Protein 9FIC (pdb70)

GO terms:
  GO:0006508 proteolysis (P, TAS)
  GO:0007267 cell-cell signaling (P, TAS)
  GO:0034774 secretory granule lumen (C, TAS)
  GO:0005576 extracellular region (C, IDA)

Sequence (79 aa):
GGKRRQQFVNEWAAEIPGGPPEAASSAIAEEELGYDLLGQIGSLENHYLFKHKNHPARSAASAFHITKKRLSSDDDRVIWAEQQYEK

B-factor: mean 18.81, std 7.99, range [8.72, 50.35]

Secondary structure (DSSP, 8-state):
---PEEEEEEEE-TT-HHHHHHHHHHHTEEEEEE-SSSTTEEEEEESSS-SEES---HHHHHHHHTSTT-SEEEEEEP-

Foldseek 3Di:
DDWWFAQKKKFAQPVDDVVVCVLCVVLAWDWPADDDDDGRITMTGHNDDHGTGNDDPVVSQCVSCVPPRTVHMDTGIDD

Solvent-accessible surface area: 4776 Å² total; per-residue (Å²): 136,195,143,65,28,28,9,35,0,3,0,44,0,69,63,6,79,132,20,0,59,46,0,4,139,116,44,21,7,74,61,89,24,118,61,59,121,68,132,31,25,6,30,0,66,30,119,130,33,77,64,90,28,80,55,67,3,148,104,24,26,125,69,1,44,82,28,141,85,4,110,97,15,79,18,45,120,44,133

Radius of gyration: 11.78 Å; Cα contacts (8 Å, |Δi|>4): 152; chains: 1; bounding box: 18×32×29 Å

Structure (mmCIF, N/CA/C/O backbone):
data_9FIC
#
_entry.id   9FIC
#
_cell.length_a   60.010
_cell.length_b   60.010
_cell.length_c   40.530
_cell.angle_alpha   90.000
_cell.angle_beta   90.000
_cell.angle_gamma   120.000
#
_symmetry.space_group_name_H-M   'P 61'
#
loop_
_entity.id
_entity.type
_entity.pdbx_description
1 polymer 'Neuroendocrine convertase 1'
2 non-polymer 'SODIUM ION'
3 water water
#
loop_
_atom_site.group_PDB
_atom_site.id
_atom_site.type_symbol
_atom_site.label_atom_id
_atom_site.label_alt_id
_atom_site.label_comp_id
_atom_site.label_asym_id
_atom_site.label_entity_id
_atom_site.label_seq_id
_atom_site.pdbx_PDB_ins_code
_atom_site.Cartn_x
_atom_site.Cartn_y
_atom_site.Cartn_z
_atom_site.occupancy
_atom_site.B_iso_or_equiv
_atom_site.auth_seq_id
_atom_site.auth_comp_id
_atom_site.auth_asym_id
_atom_site.auth_atom_id
_atom_site.pdbx_PDB_model_num
ATOM 1 N N A GLY A 1 1 ? 20.84567 -3.32844 17.25428 0.309 36.75804 27 GLY A N 1
ATOM 2 N N B GLY A 1 1 ? 19.75955 -1.29210 18.45908 0.691 39.94149 27 GLY A N 1
ATOM 3 C CA A GLY A 1 1 ? 20.25383 -2.00523 17.31051 0.309 35.09659 27 GLY A CA 1
ATOM 4 C CA B GLY A 1 1 ? 20.30964 -2.00858 17.32249 0.691 36.16052 27 GLY A CA 1
ATOM 5 C C A GLY A 1 1 ? 20.81554 -1.05735 16.27106 0.309 34.78755 27 GLY A C 1
ATOM 6 C C B GLY A 1 1 ? 20.86444 -1.06860 16.27431 0.691 36.38322 27 GLY A C 1
ATOM 7 O O A GLY A 1 1 ? 21.21008 0.06384 16.59420 0.309 36.60325 27 GLY A O 1
ATOM 8 O O B GLY A 1 1 ? 21.30604 0.03548 16.59470 0.691 38.67870 27 GLY A O 1
ATOM 13 N N . LYS A 1 2 ? 20.84822 -1.49940 15.01874 1.000 29.83219 28 LYS A N 1
ATOM 14 C CA . LYS A 1 2 ? 21.32045 -0.66466 13.92699 1.000 27.95831 28 LYS A CA 1
ATOM 15 C C . LYS A 1 2 ? 20.14788 -0.03392 13.18942 1.000 22.22901 28 LYS A C 1
ATOM 16 O O . LYS A 1 2 ? 19.01520 -0.52611 13.21431 1.000 26.45776 28 LYS A O 1
ATOM 35 N N A ARG A 1 3 ? 20.43634 1.08492 12.54296 0.505 17.67718 29 ARG A N 1
ATOM 36 N N B ARG A 1 3 ? 20.43242 1.07665 12.52868 0.495 18.19986 29 ARG A N 1
ATOM 37 C CA A ARG A 1 3 ? 19.42897 1.88885 11.87719 0.505 16.68021 29 ARG A CA 1
ATOM 38 C CA B ARG A 1 3 ? 19.41037 1.85787 11.85760 0.495 17.08005 29 ARG A CA 1
ATOM 39 C C A ARG A 1 3 ? 19.60619 1.80493 10.37117 0.505 14.70011 29 ARG A C 1
ATOM 40 C C B ARG A 1 3 ? 19.58535 1.78468 10.34963 0.495 13.58074 29 ARG A C 1
ATOM 41 O O A ARG A 1 3 ? 20.73126 1.76563 9.85948 0.505 16.47001 29 ARG A O 1
ATOM 42 O O B ARG A 1 3 ? 20.70936 1.77448 9.83419 0.495 15.35732 29 ARG A O 1
ATOM 83 N N A GLN A 1 4 ? 18.48492 1.76847 9.67474 0.505 12.98255 30 GLN A N 1
ATOM 84 N N B GLN A 1 4 ? 18.46048 1.72331 9.65613 0.495 12.56880 30 GLN A N 1
ATOM 85 C CA A GLN A 1 4 ? 18.47257 1.81283 8.22797 0.505 11.93579 30 GLN A CA 1
ATOM 86 C CA B GLN A 1 4 ? 18.42953 1.79858 8.21054 0.495 11.34608 30 G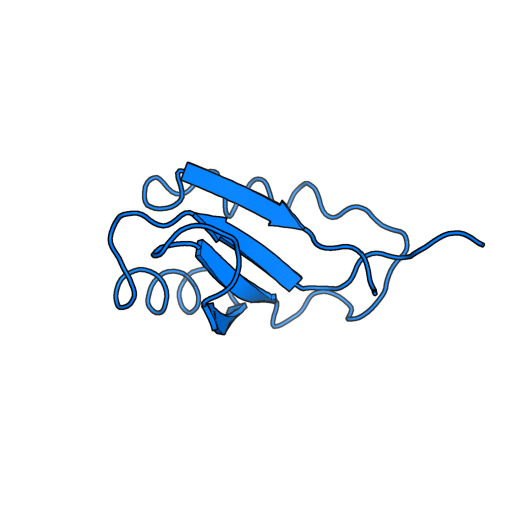LN A CA 1
ATOM 87 C C A GLN A 1 4 ? 18.33119 3.25556 7.75193 0.505 10.48155 30 GLN A C 1
ATOM 88 C C B GLN A 1 4 ? 18.39025 3.25684 7.76454 0.495 9.85638 30 GLN A C 1
ATOM 89 O O A GLN A 1 4 ? 17.96752 4.16322 8.50796 0.505 10.84826 30 GLN A O 1
ATOM 90 O O B GLN A 1 4 ? 18.15779 4.17713 8.55350 0.495 12.48926 30 GLN A O 1
ATOM 117 N N . PHE A 1 5 ? 18.62317 3.45690 6.47415 1.000 10.46951 31 PHE A N 1
ATOM 118 C CA . PHE A 1 5 ? 18.48001 4.75173 5.84168 1.000 9.90235 31 PHE A CA 1
ATOM 119 C C . PHE A 1 5 ? 17.06294 4.88674 5.32277 1.000 10.92947 31 PHE A C 1
ATOM 120 O O . PHE A 1 5 ? 16.44081 3.90685 4.90997 1.000 11.53464 31 PHE A O 1
ATOM 137 N N . VAL A 1 6 ? 16.56279 6.11204 5.33564 1.000 10.79878 32 VAL A N 1
ATOM 138 C CA . VAL A 1 6 ? 15.30902 6.42690 4.69564 1.000 11.25400 32 VAL A CA 1
ATOM 139 C C . VAL A 1 6 ? 15.58017 7.14055 3.37753 1.000 10.30631 32 VAL A C 1
ATOM 140 O O . VAL A 1 6 ? 16.68574 7.61763 3.11185 1.000 10.73250 32 VAL A O 1
ATOM 153 N N . ASN A 1 7 ? 14.54312 7.23314 2.54146 1.000 10.13783 33 ASN A N 1
ATOM 154 C CA . ASN A 1 7 ? 14.64779 7.91623 1.25143 1.000 10.42123 33 ASN A CA 1
ATOM 155 C C . ASN A 1 7 ? 14.48497 9.41886 1.37858 1.000 10.81511 33 ASN A C 1
ATOM 156 O O . ASN A 1 7 ? 13.81950 10.05743 0.56044 1.000 11.04525 33 ASN A O 1
ATOM 167 N N . GLU A 1 8 ? 15.11257 10.00337 2.38746 1.000 10.52347 34 GLU A N 1
ATOM 168 C CA . GLU A 1 8 ? 15.03429 11.43316 2.63191 1.000 9.94921 34 GLU A CA 1
ATOM 169 C C . GLU A 1 8 ? 16.43776 12.00479 2.70479 1.000 10.16818 34 GLU A C 1
ATOM 170 O O . GLU A 1 8 ? 17.35747 11.36791 3.23647 1.000 9.80079 34 GLU A O 1
ATOM 182 N N . TRP A 1 9 ? 16.57969 13.20869 2.16247 1.000 9.64728 35 TRP A N 1
ATOM 183 C CA . TRP A 1 9 ? 17.85175 13.90319 2.05168 1.000 9.83835 35 TRP A CA 1
ATOM 184 C C . TRP A 1 9 ? 17.70696 15.30868 2.60905 1.000 9.25191 35 TRP A C 1
ATOM 185 O O . TRP A 1 9 ? 16.76846 16.02583 2.25200 1.000 10.27926 35 TRP A O 1
ATOM 206 N N . ALA A 1 10 ? 18.65798 15.70357 3.44328 1.000 9.06305 36 ALA A N 1
ATOM 207 C CA . ALA A 1 10 ? 18.80987 17.08852 3.85272 1.000 9.55129 36 ALA A CA 1
ATOM 208 C C . ALA A 1 10 ? 19.76567 17.75988 2.87925 1.000 11.38966 36 ALA A C 1
ATOM 209 O O . ALA A 1 10 ? 20.70745 17.13530 2.38337 1.000 12.01962 36 ALA A O 1
ATOM 216 N N . ALA A 1 11 ? 19.52908 19.04195 2.60485 1.000 11.49190 37 ALA A N 1
ATOM 217 C CA . ALA A 1 11 ? 20.39753 19.76541 1.69020 1.000 12.17502 37 ALA A CA 1
ATOM 218 C C . ALA A 1 11 ? 20.40886 21.24003 2.02972 1.000 11.42015 37 ALA A C 1
ATOM 219 O O . ALA A 1 11 ? 19.39313 21.80510 2.43556 1.000 12.37475 37 ALA A O 1
ATOM 226 N N . GLU A 1 12 ? 21.56761 21.85516 1.86312 1.000 11.11785 38 GLU A N 1
ATOM 227 C CA . GLU A 1 12 ? 21.72336 23.28787 2.03759 1.000 11.55061 38 GLU A CA 1
ATOM 228 C C . GLU A 1 12 ? 21.63438 23.92917 0.65961 1.000 11.41619 38 GLU A C 1
ATOM 229 O O . GLU A 1 12 ? 22.42811 23.60603 -0.22989 1.000 11.93167 38 GLU A O 1
ATOM 241 N N . ILE A 1 13 ? 20.66846 24.82510 0.48855 1.000 10.11430 39 ILE A N 1
ATOM 242 C CA . ILE A 1 13 ? 20.36735 25.43354 -0.80450 1.000 10.99120 39 ILE A CA 1
ATOM 243 C C . ILE A 1 13 ? 20.32170 26.93657 -0.56503 1.000 11.00128 39 ILE A C 1
ATOM 244 O O . ILE A 1 13 ? 19.25027 27.48923 -0.28235 1.000 11.54256 39 ILE A O 1
ATOM 260 N N . PRO A 1 14 ? 21.46895 27.61963 -0.62951 1.000 11.04756 40 PRO A N 1
ATOM 261 C CA . PRO A 1 14 ? 21.49351 29.05251 -0.29948 1.000 11.36189 40 PRO A CA 1
ATOM 262 C C . PRO A 1 14 ? 20.56579 29.90009 -1.13501 1.000 11.41464 40 PRO A C 1
ATOM 263 O O . PRO A 1 14 ? 20.16583 30.96726 -0.67196 1.000 12.97483 40 PRO A O 1
ATOM 274 N N . GLY A 1 15 ? 20.20582 29.46075 -2.34079 1.000 11.64564 41 GLY A N 1
ATOM 275 C CA . GLY A 1 15 ? 19.32792 30.22512 -3.19887 1.000 13.29876 41 GLY A CA 1
ATOM 276 C C . GLY A 1 15 ? 17.92197 30.35832 -2.66936 1.000 13.59753 41 GLY A C 1
ATOM 277 O O . GLY A 1 15 ? 17.17012 31.20726 -3.15415 1.000 14.82928 41 GLY A O 1
ATOM 281 N N . GLY A 1 16 ? 17.53682 29.52695 -1.71361 1.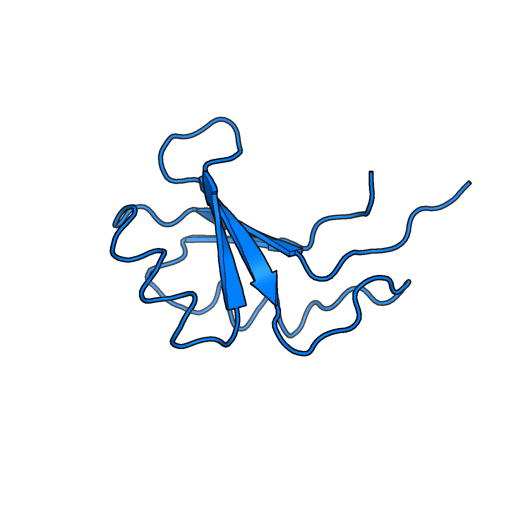000 11.89021 42 GLY A N 1
ATOM 282 C CA . GLY A 1 16 ? 16.30796 29.74292 -0.99490 1.000 13.03309 42 GLY A CA 1
ATOM 283 C C . GLY A 1 16 ? 15.18525 28.79354 -1.34474 1.000 13.19683 42 GLY A C 1
ATOM 284 O O . GLY A 1 16 ? 15.37302 27.76928 -2.01766 1.000 12.51249 42 GLY A O 1
ATOM 288 N N A PRO A 1 17 ? 13.97361 29.12661 -0.89892 0.803 13.71684 43 PRO A N 1
ATOM 289 N N B PRO A 1 17 ? 13.98574 29.11750 -0.84800 0.197 15.30919 43 PRO A N 1
ATOM 290 C CA A PRO A 1 17 ? 12.88723 28.13808 -0.94113 0.803 13.91972 43 PRO A CA 1
ATOM 291 C CA B PRO A 1 17 ? 12.86670 28.16744 -0.94309 0.197 15.52034 43 PRO A CA 1
ATOM 292 C C A PRO A 1 17 ? 12.33968 27.88839 -2.33187 0.803 13.84779 43 PRO A C 1
ATOM 293 C C B PRO A 1 17 ? 12.46189 27.85567 -2.36516 0.197 14.35445 43 PRO A C 1
ATOM 294 O O A PRO A 1 17 ? 11.82640 26.79631 -2.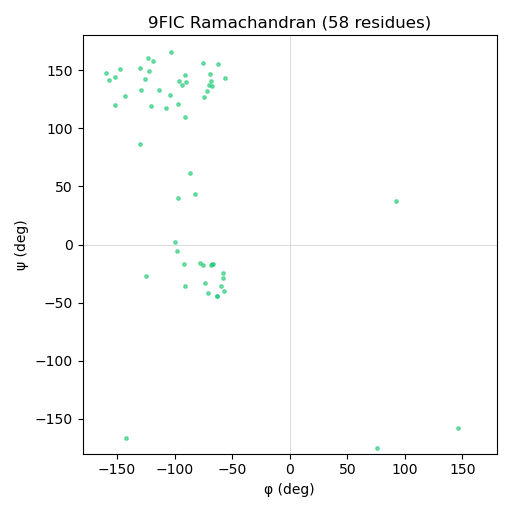59802 0.803 16.48353 43 PRO A O 1
ATOM 295 O O B PRO A 1 17 ? 12.20161 26.69247 -2.69590 0.197 13.04263 43 PRO A O 1
ATOM 316 N N . GLU A 1 18 ? 12.39959 28.87078 -3.22354 1.000 15.21791 44 GLU A N 1
ATOM 317 C CA . GLU A 1 18 ? 11.97019 28.63740 -4.59369 1.000 16.38726 44 GLU A CA 1
ATOM 318 C C . GLU A 1 18 ? 12.92412 27.67631 -5.28940 1.000 14.74738 44 GLU A C 1
ATOM 319 O O . GLU A 1 18 ? 12.49304 26.72047 -5.93881 1.000 18.35834 44 GLU A O 1
ATOM 331 N N . ALA A 1 19 ? 14.22933 27.89587 -5.13682 1.000 13.49102 45 ALA A N 1
ATOM 332 C CA . ALA A 1 19 ? 15.21403 26.96061 -5.67279 1.000 14.71065 45 ALA A CA 1
ATOM 333 C C . ALA A 1 19 ? 15.00818 25.55894 -5.11780 1.000 13.10748 45 ALA A C 1
ATOM 334 O O . ALA A 1 19 ? 15.14342 24.57096 -5.84857 1.000 14.38334 45 ALA A O 1
ATOM 341 N N . ALA A 1 20 ? 14.69048 25.44946 -3.82479 1.000 12.45823 46 ALA A N 1
ATOM 342 C CA . ALA A 1 20 ? 14.45939 24.13297 -3.23915 1.000 12.57243 46 ALA A CA 1
ATOM 343 C C . ALA A 1 20 ? 13.34876 23.38662 -3.96799 1.000 12.99035 46 ALA A C 1
ATOM 344 O O . ALA A 1 20 ? 13.48466 22.20045 -4.27396 1.000 12.84841 46 ALA A O 1
ATOM 351 N N A SER A 1 21 ? 12.23372 24.06549 -4.25244 0.651 13.02475 47 SER A N 1
ATOM 352 N N B SER A 1 21 ? 12.23973 24.07233 -4.25257 0.349 13.97023 47 SER A N 1
ATOM 353 C CA A SER A 1 21 ? 11.14598 23.41561 -4.97511 0.651 12.87737 47 SER A CA 1
ATOM 354 C CA B SER A 1 21 ? 11.14541 23.43866 -4.97628 0.349 14.61131 47 SER A CA 1
ATOM 355 C C A SER A 1 21 ? 11.55946 23.04607 -6.39533 0.651 13.38573 47 SER A C 1
ATOM 356 C C B SER A 1 21 ? 11.56841 23.04465 -6.38520 0.349 14.45393 47 SER A C 1
ATOM 357 O O A SER A 1 21 ? 11.19598 21.97671 -6.89649 0.651 14.47761 47 SER A O 1
ATOM 358 O O B SER A 1 21 ? 11.21285 21.96554 -6.87223 0.349 14.96687 47 SER A O 1
ATOM 373 N N . ALA A 1 22 ? 12.32723 23.90878 -7.05645 1.000 14.44746 48 ALA A N 1
ATOM 374 C CA . ALA A 1 22 ? 12.76422 23.61343 -8.41747 1.000 14.55967 48 ALA A CA 1
ATOM 375 C C . ALA A 1 22 ? 13.70770 22.42099 -8.44052 1.000 14.70743 48 ALA A C 1
ATOM 376 O O . ALA A 1 22 ? 13.64027 21.57316 -9.33948 1.000 15.67236 48 ALA A O 1
ATOM 383 N N . ILE A 1 23 ? 14.60366 22.34730 -7.46263 1.000 13.97338 49 ILE A N 1
ATOM 384 C CA . ILE A 1 23 ? 15.52488 21.22239 -7.38368 1.000 14.34389 49 ILE A CA 1
ATOM 385 C C . ILE A 1 23 ? 14.75236 19.93052 -7.15912 1.000 13.10615 49 ILE A C 1
ATOM 386 O O . ILE A 1 23 ? 15.03354 18.90048 -7.78208 1.000 14.46910 49 ILE A O 1
ATOM 402 N N . ALA A 1 24 ? 13.77488 19.96030 -6.25593 1.000 14.67478 50 ALA A N 1
ATOM 403 C CA . ALA A 1 24 ? 12.99457 18.75992 -5.99314 1.000 13.94548 50 ALA A CA 1
ATOM 404 C C . ALA A 1 24 ? 12.35711 18.24605 -7.27317 1.000 14.90226 50 ALA A C 1
ATOM 405 O O . ALA A 1 24 ? 12.41925 17.04984 -7.58030 1.000 14.66687 50 ALA A O 1
ATOM 412 N N A GLU A 1 25 ? 11.71343 19.13314 -8.02928 0.435 16.02245 51 GLU A N 1
ATOM 413 N N B GLU A 1 25 ? 11.72675 19.14125 -8.03225 0.565 15.51680 51 GLU A N 1
ATOM 414 C CA A GLU A 1 25 ? 11.05945 18.69210 -9.25346 0.435 16.95786 51 GLU A CA 1
ATOM 415 C CA B GLU A 1 25 ? 11.05385 18.71745 -9.25215 0.565 16.84506 51 GLU A CA 1
ATOM 416 C C A GLU A 1 25 ? 12.07366 18.10901 -10.22509 0.435 17.41683 51 GLU A C 1
ATOM 417 C C B GLU A 1 25 ? 12.04831 18.14382 -10.25084 0.565 17.91080 51 GLU A C 1
ATOM 418 O O A GLU A 1 25 ? 11.86624 17.02635 -10.78662 0.435 17.97181 51 GLU A O 1
ATOM 419 O O B GLU A 1 25 ? 11.79792 17.09502 -10.85744 0.565 20.66929 51 GLU A O 1
ATOM 434 N N . GLU A 1 26 ? 13.19552 18.80469 -10.41557 1.000 16.60330 52 GLU A N 1
ATOM 435 C CA . GLU A 1 26 ? 14.14820 18.38543 -11.43629 1.000 17.68035 52 GLU A CA 1
ATOM 436 C C . GLU A 1 26 ? 14.77348 17.03976 -11.10061 1.000 18.75694 52 GLU A C 1
ATOM 437 O O . GLU A 1 26 ? 14.97236 16.20455 -11.99001 1.000 22.59689 52 GLU A O 1
ATOM 449 N N . LEU A 1 27 ? 15.10317 16.81286 -9.83654 1.000 16.46396 53 LEU A N 1
ATOM 450 C CA . LEU A 1 27 ? 15.88185 15.64337 -9.45299 1.000 15.50777 53 LEU A CA 1
ATOM 451 C C . LEU A 1 27 ? 15.04190 14.51232 -8.89141 1.000 15.49593 53 LEU A C 1
ATOM 452 O O . LEU A 1 27 ? 15.60217 13.47614 -8.52269 1.000 17.13836 53 LEU A O 1
ATOM 468 N N . GLY A 1 28 ? 13.71959 14.66695 -8.84852 1.000 14.40436 54 GLY A N 1
ATOM 469 C CA . GLY A 1 28 ? 12.83864 13.55171 -8.54009 1.000 14.33451 54 GLY A CA 1
ATOM 470 C C . GLY A 1 28 ? 12.48061 13.37567 -7.07749 1.000 13.85320 54 GLY A C 1
ATOM 471 O O . GLY A 1 28 ? 12.36430 12.24677 -6.60408 1.000 14.15362 54 GLY A O 1
ATOM 475 N N . TYR A 1 29 ? 12.28507 14.47271 -6.36100 1.000 12.76959 55 TYR A N 1
ATOM 476 C CA . TYR A 1 29 ? 11.90305 14.44765 -4.96576 1.000 10.97048 55 TYR A CA 1
ATOM 477 C C . TYR A 1 29 ? 10.60832 15.21307 -4.76273 1.000 11.87706 55 TYR A C 1
ATOM 478 O O . TYR A 1 29 ? 10.24734 16.07279 -5.55959 1.000 13.16852 55 TYR A O 1
ATOM 496 N N . ASP A 1 30 ? 9.94786 14.93468 -3.64578 1.000 10.92889 56 ASP A N 1
ATOM 497 C CA . ASP A 1 30 ? 9.02705 15.87938 -3.03641 1.000 11.72106 56 ASP A CA 1
ATOM 498 C C . ASP A 1 30 ? 9.78540 16.69194 -1.99866 1.000 12.13364 56 ASP A C 1
ATOM 499 O O . ASP A 1 30 ? 10.58656 16.15485 -1.23016 1.000 13.56095 56 ASP A O 1
ATOM 508 N N . LEU A 1 31 ? 9.53437 17.98735 -1.98102 1.000 12.05119 57 LEU A N 1
ATOM 509 C CA . LEU A 1 31 ? 10.04787 18.80947 -0.90300 1.000 11.35933 57 LEU A CA 1
ATOM 510 C C . LEU A 1 31 ? 9.21897 18.54528 0.34456 1.000 10.67298 57 LEU A C 1
ATOM 511 O O . LEU A 1 31 ? 7.98793 18.60604 0.30513 1.000 11.84629 57 LEU A O 1
ATOM 527 N N . LEU A 1 32 ? 9.88363 18.21644 1.45061 1.000 10.00197 58 LEU A N 1
ATOM 528 C CA . LEU A 1 32 ? 9.17928 18.07655 2.71829 1.000 9.91746 58 LEU A CA 1
ATOM 529 C C . LEU A 1 32 ? 9.13513 19.38208 3.49546 1.000 9.53361 58 LEU A C 1
ATOM 530 O O . LEU A 1 32 ? 8.13436 19.65940 4.15123 1.000 11.13889 58 LEU A O 1
ATOM 546 N N . GLY A 1 33 ? 10.18039 20.18689 3.43875 1.000 10.74869 59 GLY A N 1
ATOM 547 C CA . GLY A 1 33 ? 10.15836 21.49782 4.05060 1.000 10.84992 59 GLY A CA 1
ATOM 548 C C . GLY A 1 33 ? 11.51764 21.88792 4.59469 1.000 10.77860 59 GLY A C 1
ATOM 549 O O . GLY A 1 33 ? 12.54439 21.38858 4.15924 1.000 12.29320 59 GLY A O 1
ATOM 553 N N . GLN A 1 34 ? 11.48380 22.81844 5.54144 1.000 11.67202 60 GLN A N 1
ATOM 554 C CA . GLN A 1 34 ? 12.68150 23.34816 6.17374 1.000 12.19659 60 GLN A CA 1
ATOM 555 C C . GLN A 1 34 ? 13.05013 22.53602 7.40493 1.000 12.12889 60 GLN A C 1
ATOM 556 O O . GLN A 1 34 ? 12.18935 22.16585 8.20580 1.000 14.76045 60 GLN A O 1
ATOM 570 N N . ILE A 1 35 ? 14.34503 22.30231 7.57220 1.000 13.25427 61 ILE A N 1
ATOM 571 C CA . ILE A 1 35 ? 14.86457 21.59483 8.73311 1.000 17.64548 61 ILE A CA 1
ATOM 572 C C . ILE A 1 35 ? 16.17233 22.23741 9.14402 1.000 24.32773 61 ILE A C 1
ATOM 573 O O . ILE A 1 35 ? 16.51995 23.32836 8.67582 1.000 29.98608 61 ILE A O 1
ATOM 589 N N . GLY A 1 36 ? 16.90799 21.54285 9.99852 1.000 26.64155 62 GLY A N 1
ATOM 590 C CA . GLY A 1 36 ? 18.28712 21.87247 10.24197 1.000 24.70220 62 GLY A CA 1
ATOM 591 C C . GLY A 1 36 ? 18.39890 23.09634 11.11034 1.000 22.32153 62 GLY A C 1
ATOM 592 O O . GLY A 1 36 ? 17.41687 23.65587 11.60950 1.000 22.59189 62 GLY A O 1
ATOM 596 N N . SER A 1 37 ? 19.64388 23.51177 11.28000 1.000 20.84732 63 SER A N 1
ATOM 597 C CA . SER A 1 37 ? 19.99678 24.63357 12.12657 1.000 20.08176 63 SER A CA 1
ATOM 598 C C . SER A 1 37 ? 20.19082 25.92430 11.34828 1.000 21.98540 63 SER A C 1
ATOM 599 O O . SER A 1 37 ? 20.38585 26.97167 11.96922 1.000 28.06436 63 SER A O 1
ATOM 607 N N . LEU A 1 38 ? 20.13563 25.87533 10.02139 1.000 23.55011 64 LEU A N 1
ATOM 608 C CA . LEU A 1 38 ? 20.26456 27.05255 9.17676 1.000 26.58637 64 LEU A CA 1
ATOM 609 C C . LEU A 1 38 ? 18.99376 27.24685 8.35882 1.000 24.76933 64 LEU A C 1
ATOM 610 O O . LEU A 1 38 ? 18.22160 26.31025 8.13896 1.000 29.59014 64 LEU A O 1
ATOM 615 N N . GLU A 1 39 ? 18.79303 28.49120 7.90501 1.000 24.20778 65 GLU A N 1
ATOM 616 C CA . GLU A 1 39 ? 17.52840 28.87465 7.27511 1.000 22.46655 65 GLU A CA 1
ATOM 617 C C . GLU A 1 39 ? 17.27361 28.09976 5.98553 1.000 19.29677 65 GLU A C 1
ATOM 618 O O . GLU A 1 39 ? 16.15122 27.65094 5.71039 1.000 20.28408 65 GLU A O 1
ATOM 626 N N . ASN A 1 40 ? 18.29593 27.96935 5.16571 1.000 15.78325 66 ASN A N 1
ATOM 627 C CA . ASN A 1 40 ? 18.19268 27.36075 3.84649 1.000 14.51688 66 ASN A CA 1
ATOM 628 C C . ASN A 1 40 ? 18.61455 25.90758 3.86081 1.000 13.68019 66 ASN A C 1
ATOM 629 O O . ASN A 1 40 ? 19.27910 25.44573 2.93963 1.000 12.92791 66 ASN A O 1
ATOM 640 N N . HIS A 1 41 ? 18.23323 25.17779 4.91279 1.000 13.92584 67 HIS A N 1
ATOM 641 C CA . HIS A 1 41 ? 18.35338 23.72920 4.96834 1.000 12.52043 67 HIS A CA 1
ATOM 642 C C . HIS A 1 41 ? 16.97514 23.13144 4.74652 1.000 11.74685 67 HIS A C 1
ATOM 643 O O . HIS A 1 41 ? 16.00688 23.50431 5.42183 1.000 12.45552 67 HIS A O 1
ATOM 656 N N . TYR A 1 42 ? 16.90026 22.19698 3.81147 1.000 10.36849 68 TYR A N 1
ATOM 657 C CA . TYR A 1 42 ? 15.64301 21.63623 3.35452 1.000 10.33579 68 TYR A CA 1
ATOM 658 C C . TYR A 1 42 ? 15.73091 20.12626 3.38992 1.000 10.57105 68 TYR A C 1
ATOM 659 O O . TYR A 1 42 ? 16.80654 19.54773 3.25605 1.000 11.81724 68 TYR A O 1
ATOM 677 N N . LEU A 1 43 ? 14.57470 19.50460 3.57695 1.000 10.50961 69 LEU A N 1
ATOM 678 C CA . LEU A 1 43 ? 14.43766 18.05485 3.58631 1.000 8.85635 69 LEU A CA 1
ATOM 679 C C . LEU A 1 43 ? 13.60953 17.65152 2.37873 1.000 10.32376 69 LEU A C 1
ATOM 680 O O . LEU A 1 43 ? 12.55529 18.24101 2.11801 1.000 11.50031 69 LEU A O 1
ATOM 696 N N . PHE A 1 44 ? 14.09278 16.64526 1.66044 1.000 10.23692 70 PHE A N 1
ATOM 697 C CA . PHE A 1 44 ? 13.49233 16.11574 0.45326 1.000 10.75640 70 PHE A CA 1
ATOM 698 C C . PHE A 1 44 ? 13.20741 14.63252 0.63844 1.000 10.06551 70 PHE A C 1
ATOM 699 O O . PHE A 1 44 ? 13.95215 13.92522 1.31873 1.000 12.02275 70 PHE A O 1
ATOM 716 N N . LYS A 1 45 ? 12.16359 14.15696 -0.02465 1.000 10.17303 71 LYS A N 1
ATOM 717 C CA . LYS A 1 45 ? 11.80475 12.75099 -0.02021 1.000 10.55700 71 LYS A CA 1
ATOM 718 C C . LYS A 1 45 ? 11.83192 12.25512 -1.45670 1.000 10.82788 71 LYS A C 1
ATOM 719 O O . LYS A 1 45 ? 11.10105 12.75483 -2.31027 1.000 11.11508 71 LYS A O 1
ATOM 738 N N . HIS A 1 46 ? 12.68264 11.27672 -1.72210 1.000 10.68414 72 HIS A N 1
ATOM 739 C CA . HIS A 1 46 ? 12.85663 10.79119 -3.07961 1.000 11.04335 72 HIS A CA 1
ATOM 740 C C . HIS A 1 46 ? 11.61276 10.03198 -3.51031 1.000 10.85942 72 HIS A C 1
ATOM 741 O O . HIS A 1 46 ? 11.06934 9.22085 -2.75423 1.000 13.87584 72 HIS A O 1
ATOM 754 N N . LYS A 1 47 ? 11.18119 10.26634 -4.75181 1.000 11.71485 73 LYS A N 1
ATOM 755 C CA . LYS A 1 47 ? 9.91872 9.70429 -5.21874 1.000 13.57788 73 LYS A CA 1
ATOM 756 C C . LYS A 1 47 ? 10.00496 8.23343 -5.59814 1.000 15.47786 73 LYS A C 1
ATOM 757 O O . LYS A 1 47 ? 8.95613 7.59062 -5.73216 1.000 19.63175 73 LYS A O 1
ATOM 776 N N . ASN A 1 48 ? 11.20486 7.68357 -5.78886 1.000 14.90099 74 ASN A N 1
ATOM 777 C CA . ASN A 1 48 ? 11.29749 6.30459 -6.25349 1.000 16.56166 74 ASN A CA 1
ATOM 778 C C . ASN A 1 48 ? 12.13608 5.37946 -5.38209 1.000 16.96225 74 ASN A C 1
ATOM 779 O O . ASN A 1 48 ? 11.85889 4.17391 -5.33597 1.000 19.26439 74 ASN A O 1
ATOM 790 N N . HIS A 1 49 ? 13.10756 5.91540 -4.65512 1.000 14.35997 75 HIS A N 1
ATOM 791 C CA . HIS A 1 49 ? 13.99456 5.09939 -3.84720 1.000 12.99712 75 HIS A CA 1
ATOM 792 C C . HIS A 1 49 ? 13.22323 4.49471 -2.67094 1.000 12.67969 75 HIS A C 1
ATOM 793 O O . HIS A 1 49 ? 12.28758 5.10711 -2.15190 1.000 13.51800 75 HIS A O 1
ATOM 806 N N . PRO A 1 50 ? 13.58041 3.28061 -2.24373 1.000 12.91634 76 PRO A N 1
ATOM 807 C CA . PRO A 1 50 ? 12.85032 2.64766 -1.13868 1.000 12.58458 76 PRO A CA 1
ATOM 808 C C . PRO A 1 50 ? 12.80669 3.48206 0.13596 1.000 11.93530 76 PRO A C 1
ATOM 809 O O . PRO A 1 50 ? 13.78361 4.12077 0.53144 1.000 11.92407 76 PRO A O 1
ATOM 820 N N . ALA A 1 51 ? 11.66366 3.40864 0.81197 1.000 13.01961 77 ALA A N 1
ATOM 821 C CA . ALA A 1 51 ? 11.45443 4.15188 2.04644 1.000 13.54147 77 ALA A CA 1
ATOM 822 C C . ALA A 1 51 ? 12.46174 3.78002 3.12298 1.000 11.62168 77 ALA A C 1
ATOM 823 O O . ALA A 1 51 ? 12.85532 4.63414 3.92322 1.000 14.00042 77 ALA A O 1
ATOM 830 N N . ARG A 1 52 ? 12.86515 2.50907 3.18805 1.000 12.51575 78 ARG A N 1
ATOM 831 C CA . ARG A 1 52 ? 13.74729 2.01882 4.23531 1.000 13.56589 78 ARG A CA 1
ATOM 832 C C . ARG A 1 52 ? 14.68255 0.98833 3.62468 1.000 13.23999 78 ARG A C 1
ATOM 833 O O . ARG A 1 52 ? 14.22049 0.06155 2.95393 1.000 14.98440 78 ARG A O 1
ATOM 843 N N . SER A 1 53 ? 15.98902 1.16019 3.83425 1.000 11.61293 79 SER A N 1
ATOM 844 C CA . SER A 1 53 ? 16.96170 0.20775 3.31315 1.000 10.90986 79 SER A CA 1
ATOM 845 C C . SER A 1 53 ? 18.25319 0.35304 4.10021 1.000 11.37612 79 SER A C 1
ATOM 846 O O . SER A 1 53 ? 18.61106 1.44763 4.53073 1.000 13.07553 79 SER A O 1
ATOM 854 N N . ALA A 1 54 ? 18.96739 -0.75427 4.27000 1.000 10.88134 80 ALA A N 1
ATOM 855 C CA . ALA A 1 54 ? 20.32068 -0.65841 4.80301 1.000 12.43664 80 ALA A CA 1
ATOM 856 C C . ALA A 1 54 ? 21.27682 0.00883 3.83009 1.000 11.49811 80 ALA A C 1
ATOM 857 O O . ALA A 1 54 ? 22.34602 0.45983 4.24277 1.000 13.86959 80 ALA A O 1
ATOM 864 N N . ALA A 1 55 ? 20.92234 0.09096 2.55433 1.000 11.74812 81 ALA A N 1
ATOM 865 C CA . ALA A 1 55 ? 21.83885 0.64889 1.57253 1.000 11.48350 81 ALA A CA 1
A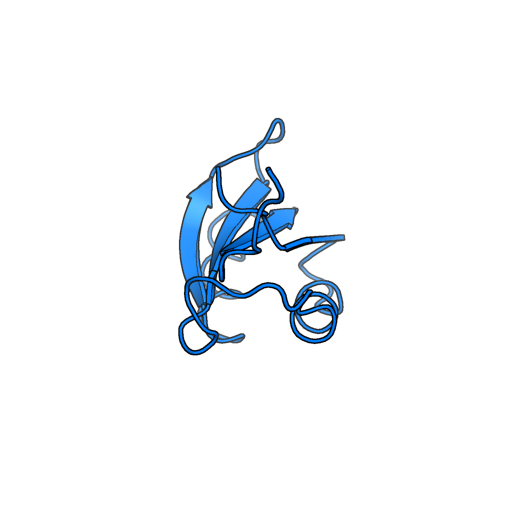TOM 866 C C . ALA A 1 55 ? 22.04416 2.13393 1.81281 1.000 10.95106 81 ALA A C 1
ATOM 867 O O . ALA A 1 55 ? 21.09209 2.88549 2.05942 1.000 11.73578 81 ALA A O 1
ATOM 874 N N . SER A 1 56 ? 23.30447 2.55234 1.72897 1.000 11.11416 82 SER A N 1
ATOM 875 C CA . SER A 1 56 ? 23.67261 3.96005 1.75755 1.000 12.03110 82 SER A CA 1
ATOM 876 C C . SER A 1 56 ? 23.68686 4.43854 0.31119 1.000 10.72047 82 SER A C 1
ATOM 877 O O . SER A 1 56 ? 24.55386 4.03526 -0.47415 1.000 10.63067 82 SER A O 1
ATOM 885 N N . ALA A 1 57 ? 22.71543 5.27416 -0.04734 1.000 10.34984 83 ALA A N 1
ATOM 886 C CA . ALA A 1 57 ? 22.45400 5.63504 -1.44149 1.000 9.51299 83 ALA A CA 1
ATOM 887 C C . ALA A 1 57 ? 23.33079 6.81588 -1.86778 1.000 11.75265 83 ALA A C 1
ATOM 888 O O . ALA A 1 57 ? 22.86489 7.88871 -2.25947 1.000 11.23645 83 ALA A O 1
ATOM 895 N N . PHE A 1 58 ? 24.63914 6.56377 -1.79725 1.000 12.16956 84 PHE A N 1
ATOM 896 C CA . PHE A 1 58 ? 25.64673 7.59071 -2.04440 1.000 14.41408 84 PHE A CA 1
ATOM 897 C C . PHE A 1 58 ? 25.50734 8.19872 -3.43379 1.000 13.27807 84 PHE A C 1
ATOM 898 O O . PHE A 1 58 ? 25.88803 9.35841 -3.64721 1.000 13.26349 84 PHE A O 1
ATOM 915 N N . HIS A 1 59 ? 24.99120 7.42505 -4.39355 1.000 13.02411 85 HIS A N 1
ATOM 916 C CA . HIS A 1 59 ? 24.88929 7.89000 -5.77420 1.000 12.79929 85 HIS A CA 1
ATOM 917 C C . HIS A 1 59 ? 23.78084 8.92118 -5.93054 1.000 12.95275 85 HIS A C 1
ATOM 918 O O . HIS A 1 59 ? 23.89498 9.85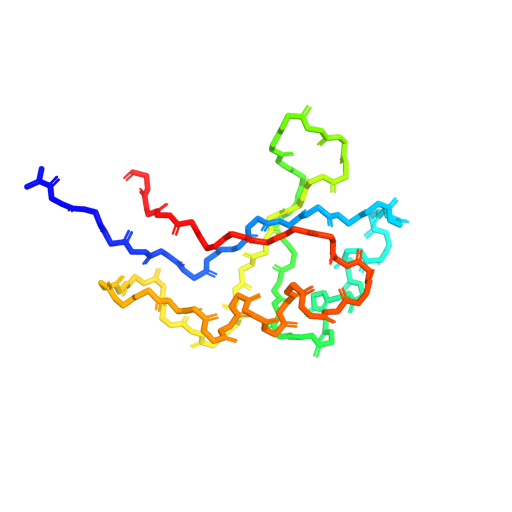143 -6.74290 1.000 14.42202 85 HIS A O 1
ATOM 931 N N . ILE A 1 60 ? 22.70969 8.78170 -5.15237 1.000 12.18236 86 ILE A N 1
ATOM 932 C CA . ILE A 1 60 ? 21.66535 9.79506 -5.13674 1.000 11.49192 86 ILE A CA 1
ATOM 933 C C . ILE A 1 60 ? 22.16410 11.05160 -4.43988 1.000 11.63014 86 ILE A C 1
ATOM 934 O O . ILE A 1 60 ? 21.94306 12.17377 -4.91126 1.000 12.75001 86 ILE A O 1
ATOM 950 N N . THR A 1 61 ? 22.88720 10.88308 -3.33285 1.000 12.19202 87 THR A N 1
ATOM 951 C CA . THR A 1 61 ? 23.45805 12.03321 -2.65014 1.000 11.61946 87 THR A CA 1
ATOM 952 C C . THR A 1 61 ? 24.38593 12.79968 -3.56967 1.000 11.37832 87 THR A C 1
ATOM 953 O O . THR A 1 61 ? 24.35760 14.03010 -3.60555 1.000 12.95140 87 THR A O 1
ATOM 964 N N A LYS A 1 62 ? 25.21109 12.08666 -4.33571 0.591 11.94271 88 LYS A N 1
ATOM 965 N N B LYS A 1 62 ? 25.20734 12.08516 -4.33812 0.409 12.29785 88 LYS A N 1
ATOM 966 C CA A LYS A 1 62 ? 26.16477 12.75972 -5.20552 0.591 13.42652 88 LYS A CA 1
ATOM 967 C CA B LYS A 1 62 ? 26.16634 12.75460 -5.20542 0.409 13.94260 88 LYS A CA 1
ATOM 968 C C A LYS A 1 62 ? 25.45783 13.56194 -6.28797 0.591 13.76351 88 LYS A C 1
ATOM 969 C C B LYS A 1 62 ? 25.46470 13.55599 -6.29343 0.409 14.30548 88 LYS A C 1
ATOM 970 O O A LYS A 1 62 ? 25.86508 14.68456 -6.59582 0.591 13.66192 88 LYS A O 1
ATOM 971 O O B LYS A 1 62 ? 25.88222 14.67370 -6.60847 0.409 15.38648 88 LYS A O 1
ATOM 1008 N N . ARG A 1 63 ? 24.39444 13.01012 -6.87469 1.000 12.51581 89 ARG A N 1
ATOM 1009 C CA . ARG A 1 63 ? 23.64937 13.75586 -7.88620 1.000 13.86307 89 ARG A CA 1
ATOM 1010 C C . ARG A 1 63 ? 23.08193 15.04277 -7.30004 1.000 15.35382 89 ARG A C 1
ATOM 1011 O O . ARG A 1 63 ? 23.11682 16.09968 -7.93918 1.000 18.32405 89 ARG A O 1
ATOM 1018 N N . LEU A 1 64 ? 22.59049 14.98072 -6.06735 1.000 13.42012 90 LEU A N 1
ATOM 1019 C CA . LEU A 1 64 ? 22.01360 16.16149 -5.44399 1.000 13.48537 90 LEU A CA 1
ATOM 1020 C C . LEU A 1 64 ? 23.09976 17.17588 -5.11412 1.000 13.44425 90 LEU A C 1
ATOM 1021 O O . LEU A 1 64 ? 22.97560 18.36207 -5.43177 1.000 15.85488 90 LEU A O 1
ATOM 1037 N N A SER A 1 65 ? 24.19320 16.73400 -4.49898 0.441 13.61536 91 SER A N 1
ATOM 1038 N N B SER A 1 65 ? 24.18683 16.70522 -4.49541 0.559 12.96447 91 SER A N 1
ATOM 1039 C CA A SER A 1 65 ? 25.24087 17.68065 -4.13510 0.441 15.44594 91 SER A CA 1
ATOM 1040 C CA B SER A 1 65 ? 25.30588 17.56416 -4.12397 0.559 15.15369 91 SER A CA 1
ATOM 1041 C C A SER A 1 65 ? 26.03746 18.16309 -5.34205 0.441 15.92634 91 SER A C 1
ATOM 1042 C C B SER A 1 65 ? 25.97719 18.17177 -5.34785 0.559 14.74377 91 SER A C 1
ATOM 1043 O O A SER A 1 65 ? 26.70875 19.19699 -5.25013 0.441 18.47946 91 SER A O 1
ATOM 1044 O O B SER A 1 65 ? 26.49319 19.29684 -5.28411 0.559 16.69510 91 SER A O 1
ATOM 1059 N N . ASP A 1 66 ? 25.98968 17.44313 -6.46561 1.000 16.86901 92 ASP A N 1
ATOM 1060 C CA . ASP A 1 66 ? 26.65534 17.90832 -7.67181 1.000 18.40477 92 ASP A CA 1
ATOM 1061 C C . ASP A 1 66 ? 25.92300 19.05750 -8.34439 1.000 16.90815 92 ASP A C 1
ATOM 1062 O O . ASP A 1 66 ? 26.50734 19.71267 -9.21261 1.000 18.35182 92 ASP A O 1
ATOM 1071 N N . ASP A 1 67 ? 24.67254 19.31772 -7.97924 1.000 14.39367 93 ASP A N 1
ATOM 1072 C CA . ASP A 1 67 ? 23.99615 20.50710 -8.47698 1.000 13.82701 93 ASP A CA 1
ATOM 1073 C C . ASP A 1 67 ? 24.57766 21.74311 -7.80835 1.000 13.39728 93 ASP A C 1
ATOM 1074 O O . ASP A 1 67 ? 24.72913 21.78485 -6.59063 1.000 12.73415 93 ASP A O 1
ATOM 1083 N N . ASP A 1 68 ? 24.90857 22.75634 -8.60076 1.000 12.96737 94 ASP A N 1
ATOM 1084 C CA . ASP A 1 68 ? 25.57196 23.92021 -8.03174 1.000 13.27643 94 ASP A CA 1
ATOM 1085 C C . ASP A 1 68 ? 24.67599 24.72384 -7.10065 1.000 13.16390 94 ASP A C 1
ATOM 1086 O O . ASP A 1 68 ? 25.18866 25.51281 -6.30708 1.000 13.54089 94 ASP A O 1
ATOM 1095 N N . ARG A 1 69 ? 23.35769 24.53169 -7.14118 1.000 12.09155 95 ARG A N 1
ATOM 1096 C CA . ARG A 1 69 ? 22.49670 25.22005 -6.18740 1.000 12.17534 95 ARG A CA 1
ATOM 1097 C C . ARG A 1 69 ? 22.57532 24.60506 -4.80381 1.000 11.36514 95 ARG A C 1
ATOM 1098 O O . ARG A 1 69 ? 22.14996 25.23821 -3.83218 1.000 12.3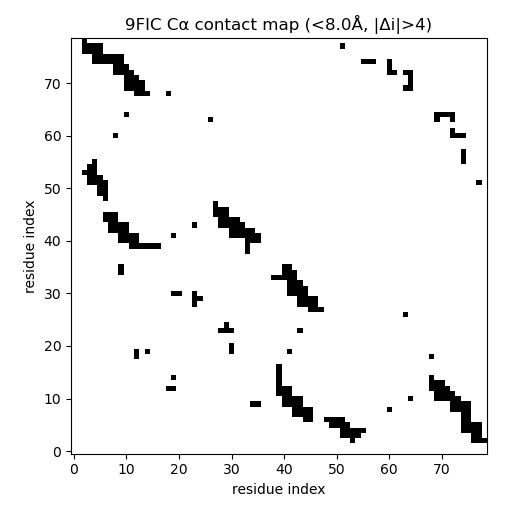6508 95 ARG A O 1
ATOM 1119 N N . VAL A 1 70 ? 23.08519 23.37960 -4.70651 1.000 11.16903 96 VAL A N 1
ATOM 1120 C CA . VAL A 1 70 ? 23.12745 22.61211 -3.47042 1.000 13.41959 96 VAL A CA 1
ATOM 1121 C C . VAL A 1 70 ? 24.56964 22.58262 -3.00757 1.000 13.59825 96 VAL A C 1
ATOM 1122 O O . VAL A 1 70 ? 25.42312 21.99549 -3.67747 1.000 20.45502 96 VAL A O 1
ATOM 1135 N N . ILE A 1 71 ? 24.85139 23.15470 -1.84545 1.000 12.66953 97 ILE A N 1
ATOM 1136 C CA . ILE A 1 71 ? 26.23771 23.14741 -1.40558 1.000 14.84345 97 ILE A CA 1
ATOM 1137 C C . ILE A 1 71 ? 26.56924 21.95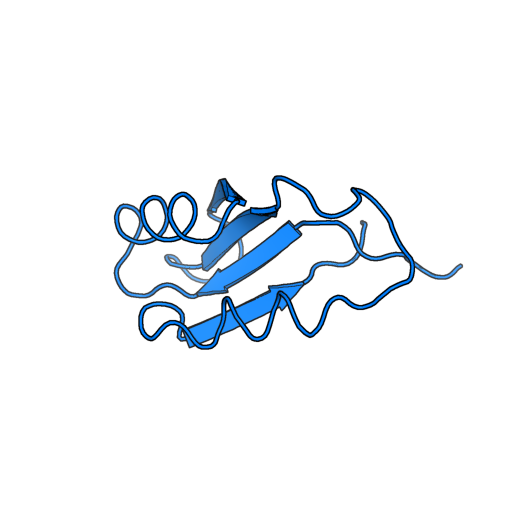017 -0.53100 1.000 17.53038 97 ILE A C 1
ATOM 1138 O O . ILE A 1 71 ? 27.74952 21.62172 -0.38577 1.000 24.88809 97 ILE A O 1
ATOM 1154 N N . TRP A 1 72 ? 25.56922 21.26748 0.01030 1.000 13.81017 98 TRP A N 1
ATOM 1155 C CA . TRP A 1 72 ? 25.76361 20.14229 0.91262 1.000 16.67676 98 TRP A CA 1
ATOM 1156 C C . TRP A 1 72 ? 24.50659 19.29404 0.85240 1.000 12.45275 98 TRP A C 1
ATOM 1157 O O . TRP A 1 72 ? 23.40914 19.83580 0.77062 1.000 11.97738 98 TRP A O 1
ATOM 1178 N N . ALA A 1 73 ? 24.67178 17.97500 0.89332 1.000 14.24141 99 ALA A N 1
ATOM 1179 C CA . ALA A 1 73 ? 23.52147 17.08781 0.92395 1.000 11.27101 99 ALA A CA 1
ATOM 1180 C C . ALA A 1 73 ? 23.86778 15.84949 1.73282 1.000 10.50089 99 ALA A C 1
ATOM 1181 O O . ALA A 1 73 ? 25.02167 15.41274 1.75517 1.000 12.78060 99 ALA A O 1
ATOM 1188 N N . GLU A 1 74 ? 22.84934 15.26041 2.36078 1.000 11.08534 100 GLU A N 1
ATOM 1189 C CA . GLU A 1 74 ? 23.05689 14.16963 3.30506 1.000 10.49207 100 GLU A CA 1
ATOM 1190 C C . GLU A 1 74 ? 21.84106 13.26167 3.32240 1.000 10.99556 100 GLU A C 1
ATOM 1191 O O . GLU A 1 74 ? 20.75422 13.70682 3.69019 1.000 10.85496 100 GLU A O 1
ATOM 1203 N N . GLN A 1 75 ? 22.01398 11.98600 2.98929 1.000 10.02300 101 GLN A N 1
ATOM 1204 C CA . GLN A 1 75 ? 20.93213 11.04043 3.21234 1.000 10.09400 101 GLN A CA 1
ATOM 1205 C C . GLN A 1 75 ? 20.73367 10.84846 4.71152 1.000 8.71557 101 GLN A C 1
ATOM 1206 O O . GLN A 1 75 ? 21.69627 10.76628 5.47281 1.000 11.53596 101 GLN A O 1
ATOM 1220 N N . GLN A 1 76 ? 19.47489 10.74010 5.13209 1.000 8.87272 102 GLN A N 1
ATOM 1221 C CA . GLN A 1 76 ? 19.11826 10.62326 6.53665 1.000 9.47159 102 GLN A CA 1
ATOM 1222 C C . GLN A 1 76 ? 18.92657 9.17172 6.95794 1.000 11.12718 102 GLN A C 1
ATOM 1223 O O . GLN A 1 76 ? 18.36360 8.36047 6.22283 1.000 11.09298 102 GLN A O 1
ATOM 1237 N N . TYR A 1 77 ? 19.38702 8.85647 8.15728 1.000 10.40087 103 TYR A N 1
ATOM 1238 C CA . TYR A 1 77 ? 18.99037 7.61525 8.78610 1.000 10.83253 103 TYR A CA 1
ATOM 1239 C C . TYR A 1 77 ? 17.56346 7.73265 9.30934 1.000 10.96041 103 TYR A C 1
ATOM 1240 O O . TYR A 1 77 ? 17.06196 8.82906 9.58826 1.000 12.17106 103 TYR A O 1
ATOM 1258 N N . GLU A 1 78 ? 16.91172 6.58523 9.45649 1.000 11.98706 104 GLU A N 1
ATOM 1259 C CA . GLU A 1 78 ? 15.63618 6.55475 10.14466 1.000 13.91495 104 GLU A CA 1
ATOM 1260 C C . GLU A 1 78 ? 15.83322 7.00131 11.58901 1.000 15.71761 104 GLU A C 1
ATOM 1261 O O . GLU A 1 78 ? 16.92969 6.91876 12.14897 1.000 17.69255 104 GLU A O 1
ATOM 1273 N N . LYS A 1 79 ? 14.75700 7.50108 12.18692 1.000 19.53718 105 LYS A N 1
ATOM 1274 C CA . LYS A 1 79 ? 14.79566 8.00391 13.55628 1.000 23.37985 105 LYS A CA 1
ATOM 1275 C C . LYS A 1 79 ? 14.95575 6.84789 14.53422 1.000 28.66326 105 LYS A C 1
ATOM 1276 O O . LYS A 1 79 ? 14.48075 5.74064 14.27642 1.000 31.67045 105 LYS A O 1
#

Nearest PDB structures (foldseek):
  2wve-assembly1_A  TM=4.802E-01  e=3.057E-01  Helicobacter pylori 26695
  2bz2-assembly1_A  TM=4.513E-01  e=1.651E-01  Homo sapiens
  2wvb-assembly1_B  TM=4.799E-01  e=5.005E-01  Helicobacter pylori 26695
  2jx2-assembly1_A  TM=4.493E-01  e=2.874E-01  Homo sapiens
  2cad-assembly1_B-2  TM=4.322E-01  e=6.405E-01  Helicobacter pylori 26695

Organism: Homo sapiens (NCBI:txid9606)

InterPro domains:
  IPR000209 Peptidase S8/S53 domain [PF00082] (158-442)
  IPR002884 P domain [PF01483] (504-591)
  IPR002884 P domain [PS51829] (460-597)
  IPR008979 Galactose-binding-like domain superfamily [SSF49785] (454-599)
  IPR015500 Peptidase S8, subtilisin-related [PR00723] (158-177)
  IPR015500 Peptidase S8, subtilisin-related [PR00723] (204-217)
  IPR015500 Peptidase S8, subtilisin-related [PR00723] (379-395)
  IPR022005 Prohormone convertase enzyme [PF12177] (714-751)
  IPR022398 Peptidase S8, subtilisin, His-active site [PS00137] (208-218)
  IPR023827 Peptidase S8, subtilisin, Asp-active site [PS00136] (163-174)
  IPR023828 Peptidase S8, subtilisin, Ser-active site [PS00138] (380-390)
  IPR032815 Peptidase S8, pro-domain [PF16470] (34-110)
  IPR034182 Kexi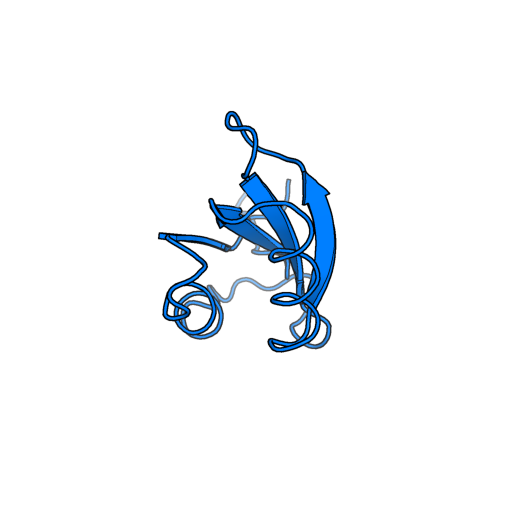n/furin catalytic domain [cd04059] (121-415)
  IPR036852 Peptidase S8/S53 domain superfamily [G3DSA:3.40.50.200] (123-454)
  IPR036852 Peptidase S8/S53 domain superfamily [SSF52743] (120-453)
  IPR038466 Peptidase S8, pro-domain superfamily [G3DSA:3.30.70.850] (22-110)